Protein AF-A0A8B7DV49-F1 (afdb_monomer)

Sequence (103 aa):
MLLKAEVPWITFGWCVAHRLELSLKEKLGKTASFNDVDYMILKMHYIYKKSPKKLRQLGELVSILEDDEYNIGGYRPKKASGTRWISHKVQALEMILDKYGVY

Secondary structure (DSSP, 8-state):
-HHHHH-TT--PPP-HHHHHHHHHHHHHHT-HHHHHHHHHHHHHHHHHHH-HHHHHHHHHHHHHH--GGG-TT-SSPPPS-SSSHHHHHHHHHHHHHHHH---

pLDDT: mean 82.07, std 12.92, range [35.47, 93.56]

Structure (mmCIF, N/CA/C/O backbone):
data_AF-A0A8B7DV49-F1
#
_entry.id   AF-A0A8B7DV49-F1
#
loop_
_atom_site.group_PDB
_atom_site.id
_atom_site.type_symbol
_atom_site.label_atom_id
_atom_site.label_alt_id
_atom_site.label_comp_id
_atom_site.label_asym_id
_atom_site.label_entity_id
_atom_site.label_seq_id
_atom_site.pdbx_PDB_ins_code
_atom_site.Cartn_x
_atom_site.Cartn_y
_atom_site.Cartn_z
_atom_site.occupancy
_atom_site.B_iso_or_equiv
_atom_site.auth_seq_id
_atom_site.auth_comp_id
_atom_site.auth_asym_id
_atom_site.auth_atom_id
_atom_site.pdbx_PDB_model_num
ATOM 1 N N . MET A 1 1 ? 29.862 -0.610 -16.280 1.00 63.78 1 MET A N 1
ATOM 2 C CA . MET A 1 1 ? 29.424 -1.587 -15.258 1.00 63.78 1 MET A CA 1
ATOM 3 C C . MET A 1 1 ? 30.586 -2.536 -15.021 1.00 63.78 1 MET A C 1
ATOM 5 O O . MET A 1 1 ? 30.870 -3.317 -15.918 1.00 63.78 1 MET A O 1
ATOM 9 N N . LEU A 1 2 ? 31.295 -2.406 -13.893 1.00 76.75 2 LEU A N 1
ATOM 10 C CA . LEU A 1 2 ? 32.556 -3.125 -13.625 1.00 76.75 2 LEU A CA 1
ATOM 11 C C . LEU A 1 2 ? 32.410 -4.649 -13.801 1.00 76.75 2 LEU A C 1
ATOM 13 O O . LEU A 1 2 ? 33.219 -5.275 -14.469 1.00 76.75 2 LEU A O 1
ATOM 17 N N . LEU A 1 3 ? 31.271 -5.202 -13.376 1.00 79.50 3 LEU A N 1
ATOM 18 C CA . LEU A 1 3 ? 30.968 -6.631 -13.489 1.00 79.50 3 LEU A CA 1
ATOM 19 C C . LEU A 1 3 ? 30.926 -7.174 -14.932 1.00 79.50 3 LEU A C 1
ATOM 21 O O . LEU A 1 3 ? 31.260 -8.327 -15.168 1.00 79.50 3 LEU A O 1
ATOM 25 N N . LYS A 1 4 ? 30.513 -6.361 -15.914 1.00 81.69 4 LYS A N 1
ATOM 26 C CA . LYS A 1 4 ? 30.460 -6.780 -17.328 1.00 81.69 4 LYS A CA 1
ATOM 27 C C . LYS A 1 4 ? 31.848 -6.770 -17.979 1.00 81.69 4 LYS A C 1
ATOM 29 O O . LYS A 1 4 ? 32.066 -7.481 -18.952 1.00 81.69 4 LYS A O 1
ATOM 34 N N . ALA A 1 5 ? 32.763 -5.954 -17.450 1.00 85.88 5 ALA A N 1
ATOM 35 C CA . ALA A 1 5 ? 34.156 -5.936 -17.884 1.00 85.88 5 ALA A CA 1
ATOM 36 C C . ALA A 1 5 ? 34.912 -7.173 -17.373 1.00 85.88 5 ALA A C 1
ATOM 38 O O . ALA A 1 5 ? 35.740 -7.715 -18.094 1.00 85.88 5 ALA A O 1
ATOM 39 N N . GLU A 1 6 ? 34.582 -7.644 -16.168 1.00 91.81 6 GLU A N 1
ATOM 40 C CA . GLU A 1 6 ? 35.161 -8.859 -15.579 1.00 91.81 6 GLU A CA 1
ATOM 41 C C . GLU A 1 6 ? 34.500 -10.148 -16.096 1.00 91.81 6 GLU A C 1
ATOM 43 O O . GLU A 1 6 ? 35.152 -11.186 -16.179 1.00 91.81 6 GLU A O 1
ATOM 48 N N . VAL A 1 7 ? 33.215 -10.094 -16.471 1.00 91.88 7 VAL A N 1
ATOM 49 C CA . VAL A 1 7 ? 32.422 -11.270 -16.866 1.00 91.88 7 VAL A CA 1
ATOM 50 C C . VAL A 1 7 ? 31.611 -10.973 -18.142 1.00 91.88 7 VAL A C 1
ATOM 52 O O . VAL A 1 7 ? 30.433 -10.620 -18.058 1.00 91.88 7 VAL A O 1
ATOM 55 N N . PRO A 1 8 ? 32.193 -11.112 -19.351 1.00 88.62 8 PRO A N 1
ATOM 56 C CA . PRO A 1 8 ? 31.558 -10.671 -20.601 1.00 88.62 8 PRO A CA 1
ATOM 57 C C . PRO A 1 8 ? 30.273 -11.420 -20.982 1.00 88.62 8 PRO A C 1
ATOM 59 O O . PRO A 1 8 ? 29.432 -10.875 -21.695 1.00 88.62 8 PRO A O 1
ATOM 62 N N . TRP A 1 9 ? 30.108 -12.659 -20.509 1.00 91.50 9 TRP A N 1
ATOM 63 C CA . TRP A 1 9 ? 28.936 -13.497 -20.792 1.00 91.50 9 TRP A CA 1
ATOM 64 C C . TRP A 1 9 ? 27.720 -13.170 -19.918 1.00 91.50 9 TRP A C 1
ATOM 66 O O . TRP A 1 9 ? 26.626 -13.677 -20.179 1.00 91.50 9 TRP A O 1
ATOM 76 N N . ILE A 1 10 ? 27.867 -12.330 -18.885 1.00 90.50 10 ILE A N 1
ATOM 77 C CA . ILE A 1 10 ? 26.722 -11.947 -18.063 1.00 90.50 10 ILE A CA 1
ATOM 78 C C . ILE A 1 10 ? 25.827 -10.967 -18.825 1.00 90.50 10 ILE A C 1
ATOM 80 O O . ILE A 1 10 ? 26.258 -9.916 -19.310 1.00 90.50 10 ILE A O 1
ATOM 84 N N . THR A 1 11 ? 24.543 -11.302 -18.907 1.00 85.56 11 THR A N 1
ATOM 85 C CA . THR A 1 11 ? 23.535 -10.440 -19.522 1.00 85.56 11 THR A CA 1
ATOM 86 C C . THR A 1 11 ? 22.560 -9.976 -18.455 1.00 85.56 11 THR A C 1
ATOM 88 O O . THR A 1 11 ? 21.965 -10.783 -17.746 1.00 85.56 11 THR A O 1
ATOM 91 N N . PHE A 1 12 ? 22.388 -8.663 -18.340 1.00 84.31 12 PHE A N 1
ATOM 92 C CA . PHE A 1 12 ? 21.406 -8.077 -17.437 1.00 84.31 12 PHE A CA 1
ATOM 93 C C . PHE A 1 12 ? 20.083 -7.900 -18.172 1.00 84.31 12 PHE A C 1
ATOM 95 O O . PHE A 1 12 ? 20.008 -7.178 -19.166 1.00 84.31 12 PHE A O 1
ATOM 102 N N . GLY A 1 13 ? 19.043 -8.552 -17.664 1.00 85.31 13 GLY A N 1
ATOM 103 C CA . GLY A 1 13 ? 17.664 -8.347 -18.087 1.00 85.31 13 GLY A CA 1
ATOM 104 C C . GLY A 1 13 ? 16.908 -7.506 -17.066 1.00 85.31 13 GLY A C 1
ATOM 105 O O . GLY A 1 13 ? 17.088 -7.659 -15.859 1.00 85.31 13 GLY A O 1
ATOM 106 N N . TRP A 1 14 ? 16.032 -6.625 -17.542 1.00 87.31 14 TRP A N 1
ATOM 107 C CA . TRP A 1 14 ? 15.079 -5.954 -16.664 1.00 87.31 14 TRP A CA 1
ATOM 108 C C . TRP A 1 14 ? 13.926 -6.905 -16.346 1.00 87.31 14 TRP A C 1
ATOM 110 O O . TRP A 1 14 ? 13.367 -7.524 -17.249 1.00 87.31 14 TRP A O 1
ATOM 120 N N . CYS A 1 15 ? 13.525 -6.986 -15.077 1.00 91.69 15 CYS A N 1
ATOM 121 C CA . CYS A 1 15 ? 12.337 -7.741 -14.692 1.00 91.69 15 CYS A CA 1
ATOM 122 C C . CYS A 1 15 ? 11.080 -7.074 -15.272 1.00 91.69 15 CYS A C 1
ATOM 124 O O . CYS A 1 15 ? 10.721 -5.959 -14.880 1.00 91.69 15 CYS A O 1
ATOM 126 N N . VAL A 1 16 ? 10.403 -7.766 -16.194 1.00 91.44 16 VAL A N 1
ATOM 127 C CA . VAL A 1 16 ? 9.187 -7.270 -16.860 1.00 91.44 16 VAL A CA 1
ATOM 128 C C . VAL A 1 16 ? 8.084 -6.982 -15.840 1.00 91.44 16 VAL A C 1
ATOM 130 O O . VAL A 1 16 ? 7.477 -5.917 -15.895 1.00 91.44 16 VAL A O 1
ATOM 133 N N . ALA A 1 17 ? 7.885 -7.865 -14.856 1.00 89.50 17 ALA A N 1
ATOM 134 C CA . ALA A 1 17 ? 6.885 -7.674 -13.805 1.00 89.50 17 ALA A CA 1
ATOM 135 C C . ALA A 1 17 ? 7.136 -6.395 -12.985 1.00 89.50 17 ALA A C 1
ATOM 137 O O . ALA A 1 17 ? 6.209 -5.628 -12.738 1.00 89.50 17 ALA A O 1
ATOM 138 N N . HIS A 1 18 ? 8.395 -6.112 -12.629 1.00 88.56 18 HIS A N 1
ATOM 139 C CA . HIS A 1 18 ? 8.735 -4.885 -11.907 1.00 88.56 18 HIS A CA 1
ATOM 140 C C . HIS A 1 18 ? 8.510 -3.633 -12.764 1.00 88.56 18 HIS A C 1
ATOM 142 O O . HIS A 1 18 ? 7.999 -2.631 -12.271 1.00 88.56 18 HIS A O 1
ATOM 148 N N . ARG A 1 19 ? 8.838 -3.686 -14.063 1.00 91.38 19 ARG A N 1
ATOM 149 C CA . ARG A 1 19 ? 8.560 -2.572 -14.983 1.00 91.38 19 ARG A CA 1
ATOM 150 C C . ARG A 1 19 ? 7.065 -2.312 -15.138 1.00 91.38 19 ARG A C 1
ATOM 152 O O . ARG A 1 19 ? 6.664 -1.154 -15.088 1.00 91.38 19 ARG A O 1
ATOM 159 N N . LEU A 1 20 ? 6.254 -3.361 -15.267 1.00 92.00 20 LEU A N 1
ATOM 160 C CA . LEU A 1 20 ? 4.795 -3.237 -15.306 1.00 92.00 20 LEU A CA 1
ATOM 161 C C . LEU A 1 20 ? 4.255 -2.609 -14.016 1.00 92.00 20 LEU A C 1
ATOM 163 O O . LEU A 1 20 ? 3.442 -1.690 -14.084 1.00 92.00 20 LEU A O 1
ATOM 167 N N . GLU A 1 21 ? 4.751 -3.038 -12.853 1.00 91.31 21 GLU A N 1
ATOM 168 C CA . GLU A 1 21 ? 4.385 -2.440 -11.565 1.00 91.31 21 GLU A CA 1
ATOM 169 C C . GLU A 1 21 ? 4.722 -0.944 -11.504 1.00 91.31 21 GLU A C 1
ATOM 171 O O . GLU A 1 21 ? 3.880 -0.140 -11.097 1.00 91.31 21 GLU A O 1
ATOM 176 N N . LEU A 1 22 ? 5.916 -0.546 -11.953 1.00 90.75 22 LEU A N 1
ATOM 177 C CA . LEU A 1 22 ? 6.307 0.864 -12.006 1.00 90.75 22 LEU A CA 1
ATOM 178 C C . LEU A 1 22 ? 5.416 1.675 -12.955 1.00 90.75 22 LEU A C 1
ATOM 180 O O . LEU A 1 22 ? 4.965 2.757 -12.582 1.00 90.75 22 LEU A O 1
ATOM 184 N N . SER A 1 23 ? 5.118 1.151 -14.148 1.00 92.25 23 SER A N 1
ATOM 185 C CA . SER A 1 23 ? 4.239 1.820 -15.113 1.00 92.25 23 SER A CA 1
ATOM 186 C C . SER A 1 23 ? 2.816 1.990 -14.578 1.00 92.25 23 SER A C 1
ATOM 188 O O . SER A 1 23 ? 2.232 3.064 -14.721 1.00 92.25 23 SER A O 1
ATOM 190 N N . LEU A 1 24 ? 2.267 0.967 -13.916 1.00 90.94 24 LEU A N 1
ATOM 191 C CA . LEU A 1 24 ? 0.955 1.048 -13.271 1.00 90.94 24 LEU A CA 1
ATOM 192 C C . LEU A 1 24 ? 0.949 2.092 -12.158 1.00 90.94 24 LEU A C 1
ATOM 194 O O . LEU A 1 24 ? 0.062 2.942 -12.124 1.00 90.94 24 LEU A O 1
ATOM 198 N N . LYS A 1 25 ? 1.963 2.076 -11.288 1.00 88.94 25 LYS A N 1
ATOM 199 C CA . LYS A 1 25 ? 2.104 3.055 -10.208 1.00 88.94 25 LYS A CA 1
ATOM 200 C C . LYS A 1 25 ? 2.175 4.485 -10.744 1.00 88.94 25 LYS A C 1
ATOM 202 O O . LYS A 1 25 ? 1.545 5.373 -10.178 1.00 88.94 25 LYS A O 1
ATOM 207 N N . GLU A 1 26 ? 2.908 4.713 -11.832 1.00 91.00 26 GLU A N 1
ATOM 208 C CA . GLU A 1 26 ? 3.019 6.036 -12.449 1.00 91.00 26 GLU A CA 1
ATOM 209 C C . GLU A 1 26 ? 1.685 6.513 -13.039 1.00 91.00 26 GLU A C 1
ATOM 211 O O . GLU A 1 26 ? 1.29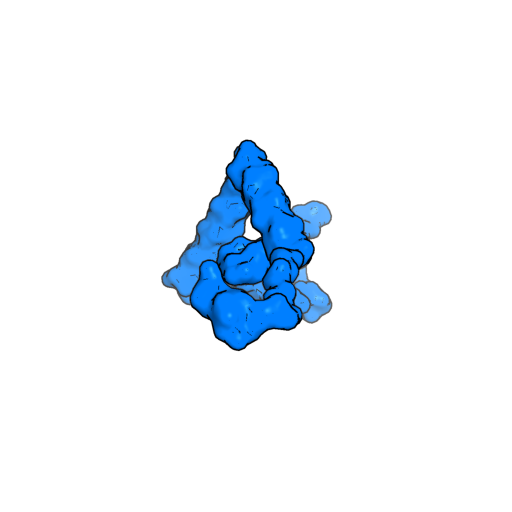7 7.666 -12.847 1.00 91.00 26 GLU A O 1
ATOM 216 N N . LYS A 1 27 ? 0.966 5.640 -13.754 1.00 92.38 27 LYS A N 1
ATOM 217 C CA . LYS A 1 27 ? -0.320 5.988 -14.375 1.00 92.38 27 LYS A CA 1
ATOM 218 C C . LYS A 1 27 ? -1.411 6.210 -13.332 1.00 92.38 27 LYS A C 1
ATOM 220 O O . LYS A 1 27 ? -2.103 7.225 -13.379 1.00 92.38 27 LYS A O 1
ATOM 225 N N . LEU A 1 28 ? -1.529 5.302 -12.367 1.00 90.00 28 LEU A N 1
ATOM 226 C CA . LEU A 1 28 ? -2.530 5.387 -11.305 1.00 90.00 28 LEU A CA 1
ATOM 227 C C . LEU A 1 28 ? -2.242 6.547 -10.348 1.00 90.00 28 LEU A C 1
ATOM 229 O O . LEU A 1 28 ? -3.167 7.256 -9.974 1.00 90.00 28 LEU A O 1
ATOM 233 N N . GLY A 1 29 ? -0.972 6.837 -10.047 1.00 86.06 29 GLY A N 1
ATOM 234 C CA . GLY A 1 29 ? -0.589 7.988 -9.221 1.00 86.06 29 GLY A CA 1
ATOM 235 C C . GLY A 1 29 ? -0.925 9.357 -9.830 1.00 86.06 29 GLY A C 1
ATOM 236 O O . GLY A 1 29 ? -0.955 10.353 -9.113 1.00 86.06 29 GLY A O 1
ATOM 237 N N . LYS A 1 30 ? -1.207 9.432 -11.138 1.00 90.56 30 LYS A N 1
ATOM 238 C CA . LYS A 1 30 ? -1.702 10.654 -11.803 1.00 90.56 30 LYS A CA 1
ATOM 239 C C . LYS A 1 30 ? -3.226 10.792 -11.738 1.00 90.56 30 LYS A C 1
ATOM 241 O O . LYS A 1 30 ? -3.759 11.826 -12.125 1.00 90.56 30 LYS A O 1
ATOM 246 N N . THR A 1 31 ? -3.928 9.765 -11.265 1.00 93.56 31 THR A N 1
ATOM 247 C CA . THR A 1 31 ? -5.390 9.745 -11.183 1.00 93.56 31 THR A CA 1
ATOM 248 C C . THR A 1 31 ? -5.828 10.205 -9.794 1.00 93.56 31 THR A C 1
ATOM 250 O O . THR A 1 31 ? -5.511 9.557 -8.799 1.00 93.56 31 THR A O 1
ATOM 253 N N . ALA A 1 32 ? -6.571 11.313 -9.718 1.00 89.62 32 ALA A N 1
ATOM 254 C CA . ALA A 1 32 ? -6.987 11.911 -8.445 1.00 89.62 32 ALA A CA 1
ATOM 255 C C . ALA A 1 32 ? -7.785 10.935 -7.563 1.00 89.62 32 ALA A C 1
ATOM 257 O O . ALA A 1 32 ? -7.405 10.700 -6.420 1.00 89.62 32 ALA A O 1
ATOM 258 N N . SER A 1 33 ? -8.797 10.267 -8.128 1.00 89.38 33 SER A N 1
ATOM 259 C CA . SER A 1 33 ? -9.623 9.297 -7.395 1.00 89.38 33 SER A CA 1
ATOM 260 C C . SER A 1 33 ? -8.814 8.133 -6.818 1.00 89.38 33 SER A C 1
ATOM 262 O O . SER A 1 33 ? -9.074 7.685 -5.704 1.00 89.38 33 SER A O 1
ATOM 264 N N . PHE A 1 34 ? -7.794 7.662 -7.539 1.00 89.06 34 PHE A N 1
ATOM 265 C CA . PHE A 1 34 ? -6.910 6.613 -7.038 1.00 89.06 34 PHE A CA 1
ATOM 266 C C . PHE A 1 34 ? -6.076 7.100 -5.845 1.00 89.06 34 PHE A C 1
ATOM 268 O O . PHE A 1 34 ? -5.905 6.364 -4.873 1.00 89.06 34 PHE A O 1
ATOM 275 N N . ASN A 1 35 ? -5.583 8.339 -5.892 1.00 89.44 35 ASN A N 1
ATOM 276 C CA . ASN A 1 35 ? -4.831 8.934 -4.788 1.00 89.44 35 ASN A CA 1
ATOM 277 C C . ASN A 1 35 ? -5.705 9.163 -3.550 1.00 89.44 35 ASN A C 1
ATOM 279 O O . ASN A 1 35 ? -5.234 8.932 -2.437 1.00 89.44 35 ASN A O 1
ATOM 283 N N . ASP A 1 36 ? -6.965 9.562 -3.730 1.00 91.19 36 ASP A N 1
ATOM 284 C CA . ASP A 1 36 ? -7.916 9.740 -2.627 1.00 91.19 36 ASP A CA 1
ATOM 285 C C . ASP A 1 36 ? -8.197 8.411 -1.922 1.00 91.19 36 ASP A C 1
ATOM 287 O O . ASP A 1 36 ? -8.110 8.317 -0.694 1.00 91.19 36 ASP A O 1
ATOM 291 N N . VAL A 1 37 ? -8.451 7.356 -2.704 1.00 89.06 37 VAL A N 1
ATOM 292 C CA . VAL A 1 37 ? -8.614 5.995 -2.181 1.00 89.06 37 VAL A CA 1
ATOM 293 C C . VAL A 1 37 ? -7.338 5.546 -1.468 1.00 89.06 37 VAL A C 1
ATOM 295 O O . VAL A 1 37 ? -7.408 5.083 -0.330 1.00 89.06 37 VAL A O 1
ATOM 298 N N . ASP A 1 38 ? -6.157 5.730 -2.066 1.00 88.94 38 ASP A N 1
ATOM 299 C CA . ASP A 1 38 ? -4.897 5.335 -1.428 1.00 88.94 38 ASP A CA 1
ATOM 300 C C . ASP A 1 38 ? -4.659 6.070 -0.100 1.00 88.94 38 ASP A C 1
ATOM 302 O O . ASP A 1 38 ? -4.270 5.477 0.913 1.00 88.94 38 ASP A O 1
ATOM 306 N N . TYR A 1 39 ? -4.949 7.370 -0.074 1.00 90.94 39 TYR A N 1
ATOM 307 C CA . TYR A 1 39 ? -4.853 8.185 1.125 1.00 90.94 39 TYR A CA 1
ATOM 308 C C . TYR A 1 39 ? -5.816 7.711 2.216 1.00 90.94 39 TYR A C 1
ATOM 310 O O . TYR A 1 39 ? -5.408 7.567 3.374 1.00 90.94 39 TYR A O 1
ATOM 318 N N . MET A 1 40 ? -7.071 7.426 1.861 1.00 90.38 40 MET A N 1
ATOM 319 C CA . MET A 1 40 ? -8.077 6.901 2.782 1.00 90.38 40 MET A CA 1
ATOM 320 C C . MET A 1 40 ? -7.606 5.587 3.418 1.00 90.38 40 MET A C 1
ATOM 322 O O . MET A 1 40 ? -7.594 5.469 4.648 1.00 90.38 40 MET A O 1
ATOM 326 N N . ILE A 1 41 ? -7.136 4.635 2.607 1.00 89.62 41 ILE A N 1
ATOM 327 C CA . ILE A 1 41 ? -6.645 3.332 3.081 1.00 89.62 41 ILE A CA 1
ATOM 328 C C . ILE A 1 41 ? -5.454 3.516 4.028 1.00 89.62 41 ILE A C 1
ATOM 330 O O . ILE A 1 41 ? -5.386 2.912 5.105 1.00 89.62 41 ILE A O 1
ATOM 334 N N . LEU A 1 42 ? -4.518 4.398 3.667 1.00 90.50 42 LEU A N 1
ATOM 335 C CA . LEU A 1 42 ? -3.363 4.716 4.498 1.00 90.50 42 LEU A CA 1
ATOM 336 C C . LEU A 1 42 ? -3.783 5.306 5.853 1.00 90.50 42 LEU A C 1
ATOM 338 O O . LEU A 1 42 ? -3.243 4.922 6.897 1.00 90.50 42 LEU A O 1
ATOM 342 N N . LYS A 1 43 ? -4.748 6.231 5.859 1.00 91.31 43 LYS A N 1
ATOM 343 C CA . LYS A 1 43 ? -5.271 6.844 7.086 1.00 91.31 43 LYS A CA 1
ATOM 344 C C . LYS A 1 43 ? -5.980 5.832 7.967 1.00 91.31 43 LYS A C 1
ATOM 346 O O . LYS A 1 43 ? -5.684 5.804 9.162 1.00 91.31 43 LYS A O 1
ATOM 351 N N . MET A 1 44 ? -6.828 4.976 7.401 1.00 89.12 44 MET A N 1
ATOM 352 C CA . MET A 1 44 ? -7.468 3.884 8.136 1.00 89.12 44 MET A CA 1
ATOM 353 C C . MET A 1 44 ? -6.415 3.009 8.820 1.00 89.12 44 MET A C 1
ATOM 355 O O . MET A 1 44 ? -6.446 2.855 10.042 1.00 89.12 44 MET A O 1
ATOM 359 N N . HIS A 1 45 ? -5.410 2.537 8.075 1.00 90.81 45 HIS A N 1
ATOM 360 C CA . HIS A 1 45 ? -4.311 1.757 8.646 1.00 90.81 45 HIS A CA 1
ATOM 361 C C . HIS A 1 45 ? -3.661 2.456 9.848 1.00 90.81 45 HIS A C 1
ATOM 363 O O . HIS A 1 45 ? -3.499 1.847 10.907 1.00 90.81 45 HIS A O 1
ATOM 369 N N . TYR A 1 46 ? -3.318 3.741 9.729 1.00 92.31 46 TYR A N 1
ATOM 370 C CA . TYR A 1 46 ? -2.672 4.463 10.825 1.00 92.31 46 TYR A CA 1
ATOM 371 C C . TYR A 1 46 ? -3.587 4.739 12.020 1.00 92.31 46 TYR A C 1
ATOM 373 O O . TYR A 1 46 ? -3.096 4.692 13.148 1.00 92.31 46 TYR A O 1
ATOM 381 N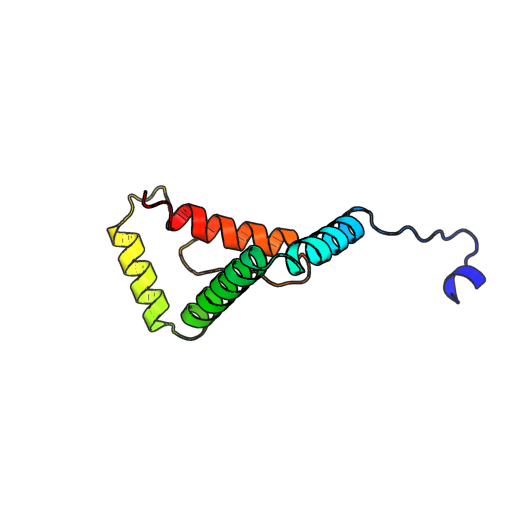 N . ILE A 1 47 ? -4.880 5.000 11.811 1.00 91.44 47 ILE A N 1
ATOM 382 C CA . ILE A 1 47 ? -5.848 5.206 12.898 1.00 91.44 47 ILE A CA 1
ATOM 383 C C . ILE A 1 47 ? -5.911 3.958 13.779 1.00 91.44 47 ILE A C 1
ATOM 385 O O . ILE A 1 47 ? -5.725 4.051 14.994 1.00 91.44 47 ILE A O 1
ATOM 389 N N . TYR A 1 48 ? -6.107 2.789 13.169 1.00 90.00 48 TYR A N 1
ATOM 390 C CA . TYR A 1 48 ? -6.250 1.536 13.909 1.00 90.00 48 TYR A CA 1
ATOM 391 C C . TYR A 1 48 ? -4.915 0.978 14.407 1.00 90.00 48 TYR A C 1
ATOM 393 O O . TYR A 1 48 ? -4.872 0.346 15.459 1.00 90.00 48 TYR A O 1
ATOM 401 N N . LYS A 1 49 ? -3.801 1.267 13.721 1.00 90.12 49 LYS A N 1
ATOM 402 C CA . LYS A 1 49 ? -2.457 0.934 14.216 1.00 90.12 49 LYS A CA 1
ATOM 403 C C . LYS A 1 49 ? -2.086 1.733 15.467 1.00 90.12 49 LYS A C 1
ATOM 405 O O . LYS A 1 49 ? -1.447 1.188 16.360 1.00 90.12 49 LYS A O 1
ATOM 410 N N . LYS A 1 50 ? -2.443 3.021 15.524 1.00 92.69 50 LYS A N 1
ATOM 411 C CA . LYS A 1 50 ? -2.085 3.915 16.641 1.00 92.69 50 LYS A CA 1
ATOM 412 C C . LYS A 1 50 ? -3.092 3.898 17.789 1.00 92.69 50 LYS A C 1
ATOM 414 O O . LYS A 1 50 ? -2.777 4.401 18.861 1.00 92.69 50 LYS A O 1
ATOM 419 N N . SER A 1 51 ? -4.290 3.355 17.584 1.00 92.12 51 SER A N 1
ATOM 420 C CA . SER A 1 51 ? -5.342 3.335 18.600 1.00 92.12 51 SER A CA 1
ATOM 421 C C . SER A 1 51 ? -5.835 1.909 18.862 1.00 92.12 51 SER A C 1
ATOM 423 O O . SER A 1 51 ? -6.804 1.464 18.241 1.00 92.12 51 SER A O 1
ATOM 425 N N . PRO A 1 52 ? -5.215 1.197 19.824 1.00 89.38 52 PRO A N 1
ATOM 426 C CA . PRO A 1 52 ? -5.657 -0.136 20.232 1.00 89.38 52 PRO A CA 1
ATOM 427 C C . PRO A 1 52 ? -7.123 -0.167 20.678 1.00 89.38 52 PRO A C 1
ATOM 429 O O . PRO A 1 52 ? -7.836 -1.119 20.378 1.00 89.38 52 PRO A O 1
ATOM 432 N N . LYS A 1 53 ? -7.605 0.906 21.328 1.00 92.62 53 LYS A N 1
ATOM 433 C CA . LYS A 1 53 ? -9.013 1.043 21.730 1.00 92.62 53 LYS A CA 1
ATOM 434 C C . LYS A 1 53 ? -9.955 1.028 20.523 1.00 92.62 53 LYS A C 1
ATOM 436 O O . LYS A 1 53 ? -10.897 0.245 20.520 1.00 92.62 53 LYS A O 1
ATOM 441 N N . LYS A 1 54 ? -9.683 1.842 19.496 1.00 89.19 54 LYS A N 1
ATOM 442 C CA . LYS A 1 54 ? -10.496 1.867 18.267 1.00 89.19 54 LYS A CA 1
ATOM 443 C C . LYS A 1 54 ? -10.457 0.531 17.538 1.00 89.19 54 LYS A C 1
ATOM 445 O O . LYS A 1 54 ? -11.465 0.111 16.988 1.00 89.19 54 LYS A O 1
ATOM 450 N N . LEU A 1 55 ? -9.305 -0.141 17.545 1.00 88.25 55 LEU A N 1
ATOM 451 C CA . LEU A 1 55 ? -9.190 -1.470 16.961 1.00 88.25 55 LEU A CA 1
ATOM 452 C C . LEU A 1 55 ? -10.046 -2.495 17.716 1.00 88.25 55 LEU A C 1
ATOM 454 O O . LEU A 1 55 ? -10.734 -3.274 17.072 1.00 88.25 55 LEU A O 1
ATOM 458 N N . ARG A 1 56 ? -10.042 -2.489 19.053 1.00 87.69 56 ARG A N 1
ATOM 459 C CA . ARG A 1 56 ? -10.916 -3.371 19.843 1.00 87.69 56 ARG A CA 1
ATOM 460 C C . ARG A 1 56 ? -12.390 -3.135 19.513 1.00 87.69 56 ARG A C 1
ATOM 462 O O . ARG A 1 56 ? -13.086 -4.088 19.201 1.00 87.69 56 ARG A O 1
ATOM 469 N N . GLN A 1 57 ? -12.820 -1.874 19.500 1.00 88.88 57 GLN A N 1
ATOM 470 C CA . GLN A 1 57 ? -14.197 -1.503 19.154 1.00 88.88 57 GLN A CA 1
ATOM 471 C C . GLN A 1 57 ? -14.579 -1.940 17.734 1.00 88.88 57 GLN A C 1
ATOM 473 O O . GLN A 1 57 ? -15.700 -2.373 17.513 1.00 88.88 57 GLN A O 1
ATOM 478 N N . LEU A 1 58 ? -13.651 -1.869 16.774 1.00 85.19 58 LEU A N 1
ATOM 479 C CA . LEU A 1 58 ? -13.885 -2.395 15.428 1.00 85.19 58 LEU A CA 1
ATOM 480 C C . LEU A 1 58 ? -14.103 -3.914 15.440 1.00 85.19 58 LEU A C 1
ATOM 482 O O . LEU A 1 58 ? -14.997 -4.392 14.758 1.00 85.19 58 LEU A O 1
ATOM 486 N N . GLY A 1 59 ? -13.319 -4.659 16.223 1.00 83.00 59 GLY A N 1
ATOM 487 C CA . GLY A 1 59 ? -13.513 -6.103 16.383 1.00 83.00 59 GLY A CA 1
ATOM 488 C C . GLY A 1 59 ? -14.867 -6.449 17.006 1.00 83.00 59 GLY A C 1
ATOM 489 O O . GLY A 1 59 ? -15.523 -7.374 16.547 1.00 83.00 59 GLY A O 1
ATOM 490 N N . GLU A 1 60 ? -15.310 -5.666 17.992 1.00 85.50 60 GLU A N 1
ATOM 491 C CA . GLU A 1 60 ? -16.636 -5.812 18.610 1.00 85.50 60 GLU A CA 1
ATOM 492 C C . GLU A 1 60 ? -17.760 -5.559 17.598 1.00 85.50 60 GLU A C 1
ATOM 494 O O . GLU A 1 60 ? -18.690 -6.353 17.504 1.00 85.50 60 GLU A O 1
ATOM 499 N N . LEU A 1 61 ? -17.655 -4.498 16.791 1.00 82.88 61 LEU A N 1
ATOM 500 C CA . LEU A 1 61 ? -18.630 -4.209 15.735 1.00 82.88 61 LEU A CA 1
ATOM 501 C C . LEU A 1 61 ? -18.694 -5.327 14.691 1.00 82.88 61 LEU A C 1
ATOM 503 O O . LEU A 1 61 ? -19.787 -5.740 14.323 1.00 82.88 61 LEU A O 1
ATOM 507 N N . VAL A 1 62 ? -17.541 -5.841 14.254 1.00 78.62 62 VAL A N 1
ATOM 508 C CA . VAL A 1 62 ? -17.481 -6.972 13.314 1.00 78.62 62 VAL A CA 1
ATOM 509 C C . VAL A 1 62 ? -18.144 -8.214 13.914 1.00 78.62 62 VAL A C 1
ATOM 511 O O . VAL A 1 62 ? -18.960 -8.833 13.248 1.00 78.62 62 VAL A O 1
ATOM 514 N N . SER A 1 63 ? -17.895 -8.526 15.192 1.00 77.75 63 SER A N 1
ATOM 515 C CA . SER A 1 63 ? -18.531 -9.674 15.862 1.00 77.75 63 SER A CA 1
ATOM 516 C C . SER A 1 63 ? -20.050 -9.559 16.040 1.00 77.75 63 SER A C 1
ATOM 518 O O . SER A 1 63 ? -20.706 -10.562 16.286 1.00 77.75 63 SER A O 1
ATOM 520 N N . ILE A 1 64 ? -20.610 -8.347 15.955 1.00 80.81 64 ILE A N 1
ATOM 521 C CA . ILE A 1 64 ? -22.062 -8.116 15.999 1.00 80.81 64 ILE A CA 1
ATOM 522 C C . ILE A 1 64 ? -22.683 -8.266 14.602 1.00 80.81 64 ILE A C 1
ATOM 524 O O . ILE A 1 64 ? -23.858 -8.605 14.493 1.00 80.81 64 ILE A O 1
ATOM 528 N N . LEU A 1 65 ? -21.918 -7.963 13.549 1.00 73.56 65 LEU A N 1
ATOM 529 C CA . LEU A 1 65 ? -22.410 -7.875 12.174 1.00 73.56 65 LEU A CA 1
ATOM 530 C C . LEU A 1 65 ? -22.369 -9.203 11.406 1.00 73.56 65 LEU A C 1
ATOM 532 O O . LEU A 1 65 ? -23.130 -9.337 10.452 1.00 73.56 65 LEU A O 1
ATOM 536 N N . GLU A 1 66 ? -21.520 -10.163 11.781 1.00 66.00 66 GLU A N 1
ATOM 537 C CA . GLU A 1 66 ? -21.273 -11.366 10.970 1.00 66.00 66 GLU A CA 1
ATOM 538 C C . GLU A 1 66 ? -21.409 -12.685 11.750 1.00 66.00 66 GLU A C 1
ATOM 540 O O . GLU A 1 66 ? -20.854 -12.839 12.839 1.00 66.00 66 GLU A O 1
ATOM 545 N N . ASP A 1 67 ? -22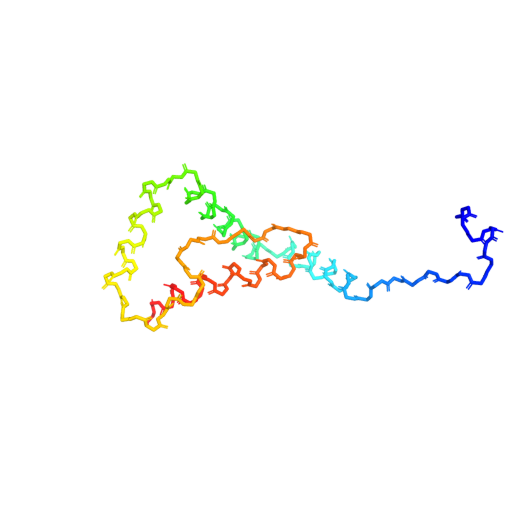.113 -13.638 11.119 1.00 59.47 67 ASP A N 1
ATOM 546 C CA . ASP A 1 67 ? -21.942 -15.093 11.262 1.00 59.47 67 ASP A CA 1
ATOM 547 C C . ASP A 1 67 ? -20.487 -15.465 10.900 1.00 59.47 67 ASP A C 1
ATOM 549 O O . ASP A 1 67 ? -19.883 -14.827 10.036 1.00 59.47 67 ASP A O 1
ATOM 553 N N . ASP A 1 68 ? -19.918 -16.498 11.528 1.00 54.44 68 ASP A N 1
ATOM 554 C CA . ASP A 1 68 ? -18.483 -16.874 11.538 1.00 54.44 68 ASP A CA 1
ATOM 555 C C . ASP A 1 68 ? -17.759 -17.001 10.163 1.00 54.44 68 ASP A C 1
ATOM 557 O O . ASP A 1 68 ? -16.540 -17.190 10.109 1.00 54.44 68 ASP A O 1
ATOM 561 N N . GLU A 1 69 ? -18.466 -16.882 9.038 1.00 53.97 69 GLU A N 1
ATOM 562 C CA . GLU A 1 69 ? -17.997 -17.161 7.675 1.00 53.97 69 GLU A CA 1
ATOM 563 C C . GLU A 1 69 ? -17.231 -16.000 7.000 1.00 53.97 69 GLU A C 1
ATOM 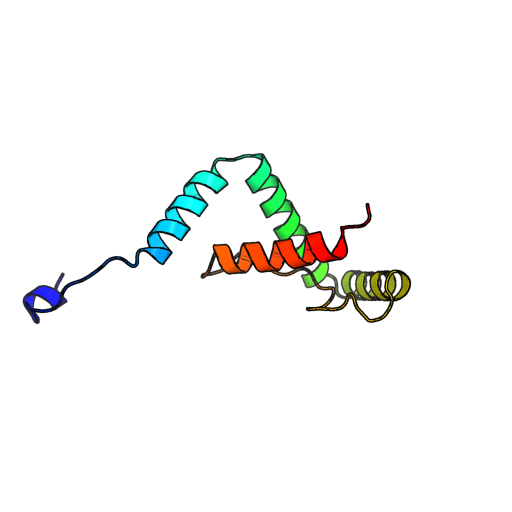565 O O . GLU A 1 69 ? -16.433 -16.229 6.089 1.00 53.97 69 GLU A O 1
ATOM 570 N N . TYR A 1 70 ? -17.385 -14.755 7.465 1.00 52.69 70 TYR A N 1
ATOM 571 C CA . TYR A 1 70 ? -16.778 -13.574 6.817 1.00 52.69 70 TYR A CA 1
ATOM 572 C C . TYR A 1 70 ? -15.361 -13.207 7.315 1.00 52.69 70 TYR A C 1
ATOM 574 O O . TYR A 1 70 ? -14.714 -12.271 6.827 1.00 52.69 70 TYR A O 1
ATOM 582 N N . ASN A 1 71 ? -14.805 -13.948 8.278 1.00 54.91 71 ASN A N 1
ATOM 583 C CA . ASN A 1 71 ? -13.568 -13.546 8.959 1.00 54.91 71 ASN A CA 1
ATOM 584 C C . ASN A 1 71 ? -12.271 -13.997 8.257 1.00 54.91 71 ASN A C 1
ATOM 586 O O . ASN A 1 71 ? -11.239 -14.222 8.900 1.00 54.91 71 ASN A O 1
ATOM 590 N N . ILE A 1 72 ? -12.268 -14.103 6.925 1.00 52.56 72 ILE A N 1
ATOM 591 C CA . ILE A 1 72 ? -11.051 -14.424 6.172 1.00 52.56 72 ILE A CA 1
ATOM 592 C C . ILE A 1 72 ? -10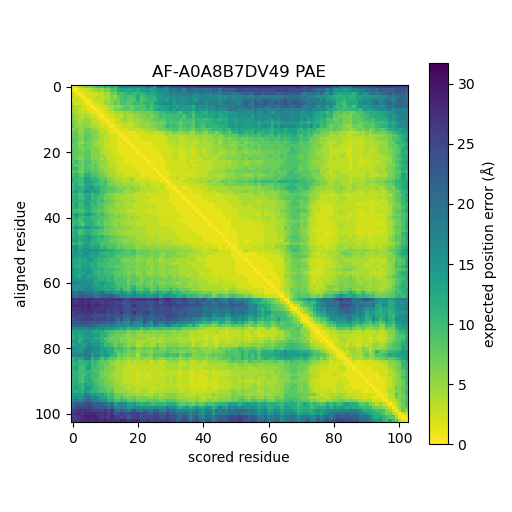.084 -13.227 6.273 1.00 52.56 72 ILE A C 1
ATOM 594 O O . ILE A 1 72 ? -10.309 -12.138 5.747 1.00 52.56 72 ILE A O 1
ATOM 598 N N . GLY A 1 73 ? -8.982 -13.400 7.011 1.00 57.59 73 GLY A N 1
ATOM 599 C CA . GLY A 1 73 ? -7.890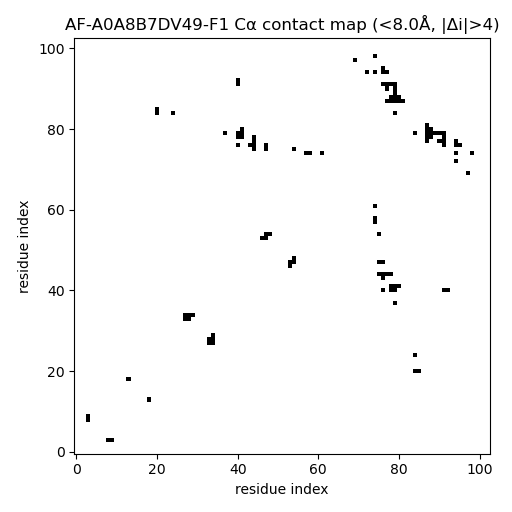 -12.418 7.089 1.00 57.59 73 GLY A CA 1
ATOM 600 C C . GLY A 1 73 ? -8.029 -11.297 8.134 1.00 57.59 73 GLY A C 1
ATOM 601 O O . GLY A 1 73 ? -7.159 -10.420 8.177 1.00 57.59 73 GLY A O 1
ATOM 602 N N . GLY A 1 74 ? -9.055 -11.341 8.996 1.00 71.50 74 GLY A N 1
ATOM 603 C CA . GLY A 1 74 ? -9.231 -10.472 10.171 1.00 71.50 74 GLY A CA 1
ATOM 604 C C . GLY A 1 74 ? -9.677 -9.030 9.878 1.00 71.50 74 GLY A C 1
ATOM 605 O O . GLY A 1 74 ? -9.720 -8.585 8.735 1.00 71.50 74 GLY A O 1
ATOM 606 N N . TYR A 1 75 ? -9.999 -8.261 10.924 1.00 75.62 75 TYR A N 1
ATOM 607 C CA . TYR A 1 75 ? -10.641 -6.934 10.829 1.00 75.62 75 TYR A CA 1
ATOM 608 C C . TYR A 1 75 ? -9.688 -5.724 10.869 1.00 75.62 75 TYR A C 1
ATOM 610 O O . TYR A 1 75 ? -10.127 -4.579 10.807 1.00 75.62 75 TYR A O 1
ATOM 618 N N . ARG A 1 76 ? -8.371 -5.929 11.001 1.00 84.00 76 ARG A N 1
ATOM 619 C CA . ARG A 1 76 ? -7.395 -4.831 11.137 1.00 84.00 76 ARG A CA 1
ATOM 620 C C . ARG A 1 76 ? -6.938 -4.308 9.767 1.00 84.00 76 ARG A C 1
ATOM 622 O O . ARG A 1 76 ? -6.195 -5.041 9.118 1.00 84.00 76 ARG A O 1
ATOM 629 N N . PRO A 1 77 ? -7.172 -3.026 9.406 1.00 87.12 77 PRO A N 1
ATOM 630 C CA . PRO A 1 77 ? -6.722 -2.451 8.133 1.00 87.12 77 PRO A CA 1
ATOM 631 C C . PRO A 1 77 ? -5.235 -2.678 7.817 1.00 87.12 77 PRO A C 1
ATOM 633 O O . PRO A 1 77 ? -4.347 -2.342 8.615 1.00 87.12 77 PRO A O 1
ATOM 636 N N . LYS A 1 78 ? -4.954 -3.226 6.629 1.00 87.00 78 LYS A N 1
ATOM 637 C CA . LYS A 1 78 ? -3.599 -3.492 6.120 1.00 87.00 78 LYS A CA 1
ATOM 638 C C . LYS A 1 78 ? -2.965 -2.240 5.515 1.00 87.00 78 LYS A C 1
ATOM 640 O O . LYS A 1 78 ? -3.633 -1.318 5.058 1.00 87.00 78 LYS A O 1
ATOM 645 N N . LYS A 1 79 ? -1.632 -2.207 5.512 1.00 86.25 79 LYS A N 1
ATOM 646 C CA . LYS A 1 79 ? -0.864 -1.114 4.909 1.00 86.25 79 LYS A CA 1
ATOM 647 C C . LYS A 1 79 ? -0.802 -1.303 3.389 1.00 86.25 79 LYS A C 1
ATOM 649 O O . LYS A 1 79 ? -0.194 -2.261 2.924 1.00 86.25 79 LYS A O 1
ATOM 654 N N . ALA A 1 80 ? -1.333 -0.342 2.636 1.00 85.00 80 ALA A N 1
ATOM 655 C CA . ALA A 1 80 ? -1.341 -0.334 1.166 1.00 85.00 80 ALA A CA 1
ATOM 656 C C . ALA A 1 80 ? -0.014 0.110 0.509 1.00 85.00 80 ALA A C 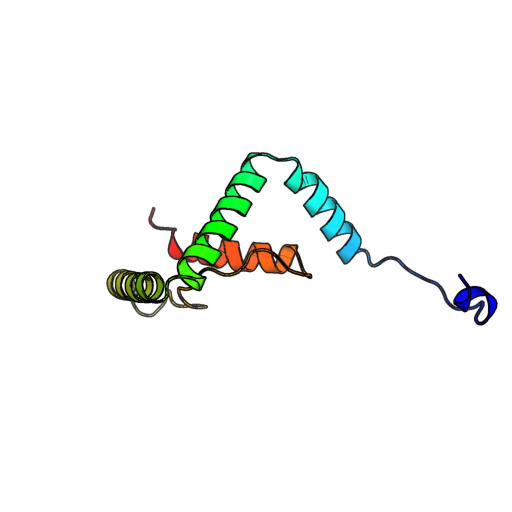1
ATOM 658 O O . ALA A 1 80 ? 0.038 0.395 -0.689 1.00 85.00 80 ALA A O 1
ATOM 659 N N . SER A 1 81 ? 1.068 0.225 1.284 1.00 79.56 81 SER A N 1
ATOM 660 C CA . SER A 1 81 ? 2.392 0.639 0.806 1.00 79.56 81 SER A CA 1
ATOM 661 C C . SER A 1 81 ? 3.481 -0.331 1.259 1.00 79.56 81 SER A C 1
ATOM 663 O O . SER A 1 81 ? 3.534 -0.723 2.426 1.00 79.56 81 SER A O 1
ATOM 665 N N . GLY A 1 82 ? 4.378 -0.676 0.334 1.00 78.00 82 GLY A N 1
ATOM 666 C CA . GLY A 1 82 ? 5.497 -1.591 0.548 1.00 78.00 82 GLY A CA 1
ATOM 667 C C . GLY A 1 82 ? 6.304 -1.812 -0.733 1.00 78.00 82 GLY A C 1
ATOM 668 O O . GLY A 1 82 ? 6.043 -1.169 -1.750 1.00 78.00 82 GLY A O 1
ATOM 669 N N . THR A 1 83 ? 7.288 -2.711 -0.668 1.00 75.50 83 THR A N 1
ATOM 670 C CA . THR A 1 83 ? 8.204 -3.043 -1.777 1.00 75.50 83 THR A CA 1
ATOM 671 C C . THR A 1 83 ? 7.538 -3.795 -2.929 1.00 75.50 83 THR A C 1
ATOM 673 O O . THR A 1 83 ? 8.041 -3.7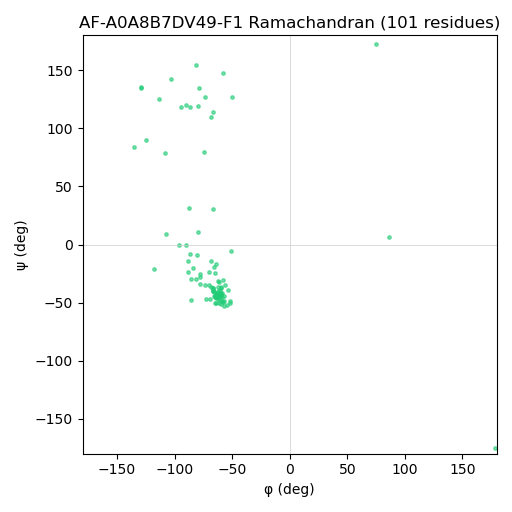24 -4.042 1.00 75.50 83 THR A O 1
ATOM 676 N N . ARG A 1 84 ? 6.417 -4.489 -2.682 1.00 81.31 84 ARG A N 1
ATOM 677 C CA . ARG A 1 84 ? 5.568 -5.130 -3.705 1.00 81.31 84 ARG A CA 1
ATOM 678 C C . ARG A 1 84 ? 4.257 -4.361 -3.844 1.00 81.31 84 ARG A C 1
ATOM 680 O O . ARG A 1 84 ? 3.252 -4.722 -3.228 1.00 81.31 84 ARG A O 1
ATOM 687 N N . TRP A 1 85 ? 4.293 -3.236 -4.549 1.00 86.50 85 TRP A N 1
ATOM 688 C CA . TRP A 1 85 ? 3.253 -2.209 -4.485 1.00 86.50 85 TRP A CA 1
ATOM 689 C C . TRP A 1 85 ? 1.860 -2.749 -4.842 1.00 86.50 85 TRP A C 1
ATOM 691 O O . TRP A 1 85 ? 0.915 -2.490 -4.096 1.00 86.50 85 TRP A O 1
ATOM 701 N N . ILE A 1 86 ? 1.743 -3.559 -5.902 1.00 87.38 86 ILE A N 1
ATOM 702 C CA . ILE A 1 86 ? 0.455 -4.133 -6.334 1.00 87.38 86 ILE A CA 1
ATOM 703 C C . ILE A 1 86 ? -0.108 -5.072 -5.267 1.00 87.38 86 ILE A C 1
ATOM 705 O O . ILE A 1 86 ? -1.253 -4.918 -4.854 1.00 87.38 86 ILE A O 1
ATOM 709 N N . SER A 1 87 ? 0.696 -6.016 -4.772 1.00 87.00 87 SER A N 1
ATOM 710 C CA . SER A 1 87 ? 0.234 -6.991 -3.778 1.00 87.00 87 SER A CA 1
ATOM 711 C C . SER A 1 87 ? -0.249 -6.317 -2.492 1.00 87.00 87 SER A C 1
ATOM 713 O O . SER A 1 87 ? -1.264 -6.717 -1.930 1.00 87.00 87 SER A O 1
ATOM 715 N N . HIS A 1 88 ? 0.441 -5.264 -2.039 1.00 88.38 88 HIS A N 1
ATOM 716 C CA . HIS A 1 88 ? 0.014 -4.493 -0.869 1.00 88.38 88 HIS A CA 1
ATOM 717 C C . HIS A 1 88 ? -1.297 -3.733 -1.104 1.00 88.38 88 HIS A C 1
ATOM 719 O O . HIS A 1 88 ? -2.108 -3.634 -0.186 1.00 88.38 88 HIS A O 1
ATOM 725 N N . LYS A 1 89 ? -1.506 -3.194 -2.312 1.00 88.69 89 LYS A N 1
ATOM 726 C CA . LYS A 1 89 ? -2.748 -2.511 -2.696 1.00 88.69 89 LYS A CA 1
ATOM 727 C C . LYS A 1 89 ? -3.928 -3.475 -2.716 1.00 88.69 89 LYS A C 1
ATOM 729 O O . LYS A 1 89 ? -4.925 -3.194 -2.063 1.00 88.69 89 LYS A O 1
ATOM 734 N N . VAL A 1 90 ? -3.779 -4.613 -3.396 1.00 88.19 90 VAL A N 1
ATOM 735 C CA . VAL A 1 90 ? -4.824 -5.643 -3.515 1.00 88.19 90 VAL A CA 1
ATOM 736 C C . VAL A 1 90 ? -5.257 -6.130 -2.135 1.00 88.19 90 VAL A C 1
ATOM 738 O O . VAL A 1 90 ? -6.418 -5.977 -1.787 1.00 88.19 90 VAL A O 1
ATOM 741 N N . GLN A 1 91 ? -4.322 -6.555 -1.281 1.00 85.38 91 GLN A N 1
ATOM 742 C CA . GLN A 1 91 ? -4.667 -7.054 0.057 1.00 85.38 91 GLN A CA 1
ATOM 743 C C . GLN A 1 91 ? -5.344 -6.014 0.960 1.00 85.38 91 GLN A C 1
ATOM 745 O O . GLN A 1 91 ? -6.089 -6.374 1.871 1.00 85.38 91 GLN A O 1
ATOM 750 N N . ALA A 1 92 ? -5.010 -4.732 0.793 1.00 86.75 92 ALA A N 1
ATOM 751 C CA . ALA A 1 92 ? -5.633 -3.663 1.563 1.00 86.75 92 ALA A CA 1
ATOM 752 C C . ALA A 1 92 ? -7.033 -3.321 1.033 1.00 86.75 92 ALA A C 1
ATOM 754 O O . ALA A 1 92 ? -7.902 -2.989 1.832 1.00 86.75 92 ALA A O 1
ATOM 755 N N . LEU A 1 93 ? -7.243 -3.426 -0.283 1.00 86.31 93 LEU A N 1
ATOM 756 C CA . LEU A 1 93 ? -8.539 -3.231 -0.930 1.00 86.31 93 LEU A CA 1
ATOM 757 C C . LEU A 1 93 ? -9.494 -4.394 -0.670 1.00 86.31 93 LEU A C 1
ATOM 759 O O . LEU A 1 93 ? -10.613 -4.122 -0.265 1.00 86.31 93 LEU A O 1
ATOM 763 N N . GLU A 1 94 ? -9.055 -5.646 -0.828 1.00 82.25 94 GLU A N 1
ATOM 764 C CA . GLU A 1 94 ? -9.840 -6.853 -0.504 1.00 82.25 94 GLU A CA 1
ATOM 765 C C . GLU A 1 94 ? -10.388 -6.755 0.918 1.00 82.25 94 GLU A C 1
ATOM 767 O O . GLU A 1 94 ? -11.587 -6.787 1.132 1.00 82.25 94 GLU A O 1
ATOM 772 N N . MET A 1 95 ? -9.532 -6.442 1.891 1.00 77.25 95 MET A N 1
ATOM 773 C CA . MET A 1 95 ? -9.957 -6.263 3.279 1.00 77.25 95 MET A CA 1
ATOM 774 C C . MET A 1 95 ? -11.034 -5.185 3.488 1.00 77.25 95 MET A C 1
ATOM 776 O O . MET A 1 95 ? -11.782 -5.269 4.460 1.00 77.25 95 MET A O 1
ATOM 780 N N . ILE A 1 96 ? -11.061 -4.142 2.658 1.00 76.88 96 ILE A N 1
ATOM 781 C CA . ILE A 1 96 ? -12.059 -3.075 2.761 1.00 76.88 96 ILE A CA 1
ATOM 782 C C . ILE A 1 96 ? -13.322 -3.478 2.007 1.00 76.88 96 ILE A C 1
ATOM 784 O O . ILE A 1 96 ? -14.405 -3.372 2.559 1.00 76.88 96 ILE A O 1
ATOM 788 N N . LEU A 1 97 ? -13.209 -3.963 0.776 1.00 73.88 97 LEU A N 1
ATOM 789 C CA . LEU A 1 97 ? -14.359 -4.351 -0.038 1.00 73.88 97 LEU A CA 1
ATOM 790 C C . LEU A 1 97 ? -15.099 -5.548 0.568 1.00 73.88 97 LEU A C 1
ATOM 792 O O . LEU A 1 97 ? -16.319 -5.501 0.674 1.00 73.88 97 LEU A O 1
ATOM 796 N N . ASP A 1 98 ? -14.365 -6.533 1.085 1.00 65.38 98 ASP A N 1
ATOM 797 C CA . ASP A 1 98 ? -14.924 -7.706 1.760 1.00 65.38 98 ASP A CA 1
ATOM 798 C C . ASP A 1 98 ? -15.580 -7.357 3.102 1.00 65.38 98 ASP A C 1
ATOM 800 O O . ASP A 1 98 ? -16.272 -8.191 3.649 1.00 65.38 98 ASP A O 1
ATOM 804 N N . LYS A 1 99 ? -15.369 -6.166 3.683 1.00 61.34 99 LYS A N 1
ATOM 805 C CA . LYS A 1 99 ? -15.925 -5.797 5.008 1.00 61.34 99 LYS A CA 1
ATOM 806 C C . LYS A 1 99 ? -16.881 -4.612 4.986 1.00 61.34 99 LYS A C 1
ATOM 808 O O . LYS A 1 99 ? -17.661 -4.423 5.911 1.00 61.34 99 LYS A O 1
ATOM 813 N N . TYR A 1 100 ? -16.789 -3.783 3.952 1.00 53.75 100 TYR A N 1
ATOM 814 C CA . TYR A 1 100 ? -17.646 -2.620 3.736 1.00 53.75 100 TYR A CA 1
ATOM 815 C C . TYR A 1 100 ? -18.641 -2.845 2.591 1.00 53.75 100 TYR A C 1
ATOM 817 O O . TYR A 1 100 ? -19.351 -1.913 2.228 1.00 53.75 100 TYR A O 1
ATOM 825 N N . GLY A 1 101 ? -18.748 -4.074 2.069 1.00 44.62 101 GLY A N 1
ATOM 826 C CA . GLY A 1 101 ? -19.813 -4.534 1.170 1.00 44.62 101 GLY A CA 1
ATOM 827 C C . GLY A 1 101 ? -21.201 -4.603 1.819 1.00 44.62 101 GLY A C 1
ATOM 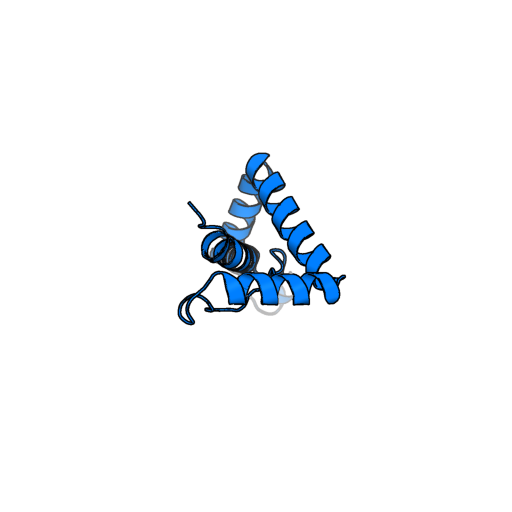828 O O . GLY A 1 101 ? -22.010 -5.434 1.428 1.00 44.62 101 GLY A O 1
ATOM 829 N N . VAL A 1 102 ? -21.475 -3.738 2.801 1.00 37.06 102 VAL A N 1
ATOM 830 C CA . VAL A 1 102 ? -22.821 -3.440 3.291 1.00 37.06 102 VAL A CA 1
ATOM 831 C C . VAL A 1 102 ? -23.494 -2.570 2.226 1.00 37.06 102 VAL A C 1
ATOM 833 O O . VAL A 1 102 ? -23.516 -1.342 2.323 1.00 37.06 102 VAL A O 1
ATOM 836 N N . TYR A 1 103 ? -23.968 -3.224 1.171 1.00 35.47 103 TYR A N 1
ATOM 837 C CA . TYR A 1 103 ? -25.018 -2.722 0.291 1.00 35.47 103 TYR A CA 1
ATOM 838 C C . TYR A 1 103 ? -26.232 -3.629 0.435 1.00 35.47 103 TYR A C 1
ATOM 840 O O . TYR A 1 103 ? -26.035 -4.864 0.424 1.00 35.47 103 TYR A O 1
#

Solvent-accessible surface area (backbone atoms only — not comparable to full-atom values): 6229 Å² total; per-residue (Å²): 112,73,67,48,76,78,36,74,86,66,79,90,75,81,60,62,69,60,52,51,52,52,53,49,51,58,57,44,67,71,34,66,71,53,46,52,51,52,50,49,46,46,49,51,19,50,52,43,71,74,27,65,67,62,39,52,53,50,50,54,53,50,64,74,75,50,70,90,82,72,62,78,88,62,87,74,66,43,63,46,69,60,97,57,48,66,64,26,37,50,60,29,45,50,60,44,53,76,69,63,65,81,119

Radius of gyration: 19.75 Å; Cα contacts (8 Å, |Δi|>4): 58; chains: 1; bounding box: 60×29×42 Å

Mean predicted aligned error: 8.23 Å

Foldseek 3Di:
DVVCVVPVPDDDDDDPVVVVVVVCCVVLVVPPVSVVVLVVLQVQLCVCVVDVPVVVVQQVVQVVVDDPPLQVPHQHQFRCDDPRNVVSVVVNVCSCCSRVVPD